Protein AF-A0A840I3A4-F1 (afdb_monomer_lite)

pLDDT: mean 78.52, std 11.56, range [50.28, 96.94]

Sequence (74 aa):
MSRPEREAEATAIGLQTLVDGVRPITLADRLAVRAAEPMRPRRDPYARQKACDLGLFDEVGRAQIGLVDLLANS

Structure (mmCIF, N/CA/C/O backbone):
data_AF-A0A840I3A4-F1
#
_entry.id   AF-A0A840I3A4-F1
#
loop_
_atom_site.group_PDB
_atom_site.id
_atom_site.type_symbol
_atom_site.label_atom_id
_atom_site.label_alt_id
_atom_site.label_comp_id
_atom_site.label_asym_id
_atom_site.label_entity_id
_atom_site.label_seq_id
_atom_site.pdbx_PDB_ins_code
_atom_site.Cartn_x
_atom_site.Cartn_y
_atom_site.Cartn_z
_atom_site.occupancy
_atom_site.B_iso_or_equiv
_atom_site.auth_seq_id
_atom_site.auth_comp_id
_atom_site.auth_asym_id
_atom_site.auth_atom_id
_atom_site.pdbx_PDB_model_num
ATOM 1 N N . MET A 1 1 ? -31.538 21.755 12.975 1.00 50.28 1 MET A N 1
ATOM 2 C CA . MET A 1 1 ? -31.819 20.309 13.105 1.00 50.28 1 MET A CA 1
ATOM 3 C C . MET A 1 1 ? -30.993 19.790 14.269 1.00 50.28 1 MET A C 1
ATOM 5 O O . MET A 1 1 ? -29.793 20.040 14.269 1.00 50.28 1 MET A O 1
ATOM 9 N N . SER A 1 2 ? -31.615 19.204 15.297 1.00 65.44 2 SER A N 1
ATOM 10 C CA . SER A 1 2 ? -30.879 18.648 16.441 1.00 65.44 2 SER A CA 1
ATOM 11 C C . SER A 1 2 ? -30.119 17.394 16.008 1.00 65.44 2 SER A C 1
ATOM 13 O O . SER A 1 2 ? -30.592 16.622 15.175 1.00 65.44 2 SER A O 1
ATOM 15 N N . ARG A 1 3 ? -28.905 17.219 16.532 1.00 63.22 3 ARG A N 1
ATOM 16 C CA . ARG A 1 3 ? -28.116 16.002 16.325 1.00 63.22 3 ARG A CA 1
ATOM 17 C C . ARG A 1 3 ? -28.828 14.848 17.047 1.00 63.22 3 ARG A C 1
ATOM 19 O O . ARG A 1 3 ? -29.166 15.044 18.213 1.00 63.22 3 ARG A O 1
ATOM 26 N N . PRO A 1 4 ? -29.069 13.697 16.394 1.00 68.75 4 PRO A N 1
ATOM 27 C CA . PRO A 1 4 ? -29.675 12.552 17.063 1.00 68.75 4 PRO A CA 1
ATOM 28 C C . PRO A 1 4 ? -28.799 12.101 18.236 1.00 68.75 4 PRO A C 1
ATOM 30 O O . PRO A 1 4 ? -27.565 12.189 18.178 1.00 68.75 4 PRO A O 1
ATOM 33 N N . GLU A 1 5 ? -29.456 11.678 19.312 1.00 75.88 5 GLU A N 1
ATOM 34 C CA . GLU A 1 5 ? -28.812 11.152 20.513 1.00 75.88 5 GLU A CA 1
ATOM 35 C C . GLU A 1 5 ? -28.139 9.816 20.165 1.00 75.88 5 GLU A C 1
ATOM 37 O O . GLU A 1 5 ? -28.749 8.966 19.522 1.00 75.88 5 GLU A O 1
ATOM 42 N N . ARG A 1 6 ? -26.850 9.669 20.497 1.00 78.88 6 ARG A N 1
ATOM 43 C CA . ARG A 1 6 ? -26.047 8.487 20.141 1.00 78.88 6 ARG A CA 1
ATOM 44 C C . ARG A 1 6 ? -26.028 7.509 21.300 1.00 78.88 6 ARG A C 1
ATOM 46 O O . ARG A 1 6 ? -25.834 7.936 22.438 1.00 78.88 6 ARG A O 1
ATOM 53 N N . GLU A 1 7 ? -26.137 6.220 21.001 1.00 83.00 7 GLU A N 1
ATOM 54 C CA . GLU A 1 7 ? -25.929 5.172 21.999 1.00 83.00 7 GLU A CA 1
ATOM 55 C C . GLU A 1 7 ? -24.530 5.304 22.615 1.00 83.00 7 GLU A C 1
ATOM 57 O O . GLU A 1 7 ? -23.548 5.579 21.916 1.00 83.00 7 GLU A O 1
ATOM 62 N N . ALA A 1 8 ? -24.446 5.163 23.936 1.00 86.50 8 ALA A N 1
ATOM 63 C CA . ALA A 1 8 ? -23.216 5.346 24.691 1.00 86.50 8 ALA A CA 1
ATOM 64 C C . ALA A 1 8 ? -22.941 4.137 25.586 1.00 86.50 8 ALA A C 1
ATOM 66 O O . ALA A 1 8 ? -23.845 3.621 26.239 1.00 86.50 8 ALA A O 1
ATOM 67 N N . GLU A 1 9 ? -21.679 3.720 25.646 1.00 85.25 9 GLU A N 1
ATOM 68 C CA . GLU A 1 9 ? -21.209 2.601 26.459 1.00 85.25 9 GLU A CA 1
ATOM 69 C C . GLU A 1 9 ? -20.033 3.048 27.337 1.00 85.25 9 GLU A C 1
ATOM 71 O O . GLU A 1 9 ? -19.128 3.766 26.898 1.00 85.25 9 GLU A O 1
ATOM 76 N N . ALA A 1 10 ? -20.039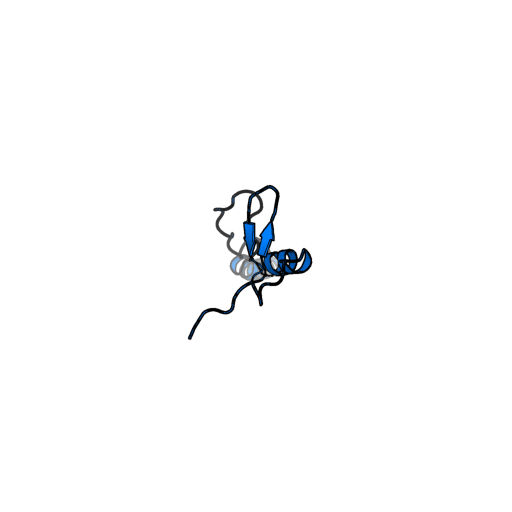 2.634 28.604 1.00 90.69 10 ALA A N 1
ATOM 77 C CA . ALA A 1 10 ? -18.931 2.880 29.517 1.00 90.69 10 ALA A CA 1
ATOM 78 C C . ALA A 1 10 ? -17.823 1.841 29.291 1.00 90.69 10 ALA A C 1
ATOM 80 O O . ALA A 1 10 ? -18.042 0.642 29.421 1.00 90.69 10 ALA A O 1
ATOM 81 N N . THR A 1 11 ? -16.611 2.310 29.001 1.00 87.88 11 THR A N 1
ATOM 82 C CA . THR A 1 11 ? -15.421 1.468 28.813 1.00 87.88 11 THR A CA 1
ATOM 83 C C . THR A 1 11 ? -14.372 1.770 29.886 1.00 87.88 11 THR A C 1
ATOM 85 O O . THR A 1 11 ? -14.450 2.792 30.567 1.00 87.88 11 THR A O 1
ATOM 88 N N . ALA A 1 12 ? -13.328 0.941 29.998 1.00 91.75 12 ALA A N 1
ATOM 89 C CA . ALA A 1 12 ? -12.199 1.186 30.911 1.00 91.75 12 ALA A CA 1
ATOM 90 C C . ALA A 1 12 ? -11.463 2.523 30.660 1.00 91.75 12 ALA A C 1
ATOM 92 O O . ALA A 1 12 ? -10.733 2.999 31.524 1.00 91.75 12 ALA A O 1
ATOM 93 N N . ILE A 1 13 ? -11.663 3.129 29.487 1.00 90.88 13 ILE A N 1
ATOM 94 C CA . ILE A 1 13 ? -11.071 4.405 29.061 1.00 90.88 13 ILE A CA 1
ATOM 95 C C . ILE A 1 13 ? -12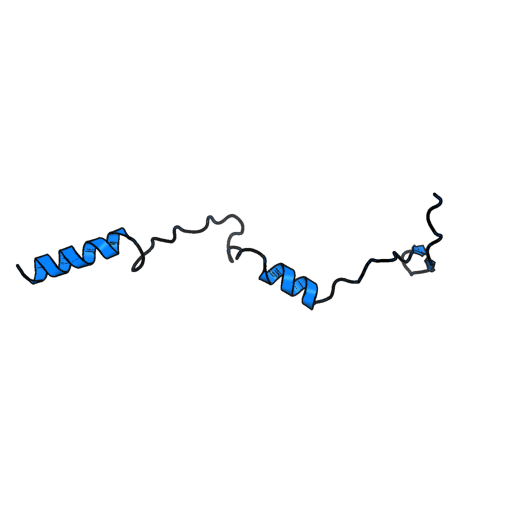.057 5.585 29.176 1.00 90.88 13 ILE A C 1
ATOM 97 O O . ILE A 1 13 ? -11.690 6.715 28.861 1.00 90.88 13 ILE A O 1
ATOM 101 N N . GLY A 1 14 ? -13.294 5.344 29.628 1.00 92.88 14 GLY A N 1
ATOM 102 C CA . GLY A 1 14 ? -14.351 6.350 29.776 1.00 92.88 14 GLY A CA 1
ATOM 103 C C . GLY A 1 14 ? -15.604 6.065 28.944 1.00 92.88 14 GLY A C 1
ATOM 104 O O . GLY A 1 14 ? -15.742 5.001 28.333 1.00 92.88 14 GLY A O 1
ATOM 105 N N . LEU A 1 15 ? -16.537 7.022 28.941 1.00 90.69 15 LEU A N 1
ATOM 106 C CA . LEU A 1 15 ? -17.781 6.944 28.173 1.00 90.69 15 LEU A CA 1
ATOM 107 C C . LEU A 1 15 ? -17.483 7.103 26.676 1.00 90.69 15 LEU A C 1
ATOM 109 O O . LEU A 1 15 ? -16.925 8.117 26.256 1.00 90.69 15 LEU A O 1
ATOM 113 N N . GLN A 1 16 ? -17.866 6.115 25.876 1.00 87.69 16 GLN A N 1
ATOM 114 C CA . GLN A 1 16 ? -17.728 6.139 24.422 1.00 87.69 16 GLN A CA 1
ATOM 115 C C . GLN A 1 16 ? -19.109 6.182 23.767 1.00 87.69 16 GLN A C 1
ATOM 117 O O . GLN A 1 16 ? -20.070 5.670 24.326 1.00 87.69 16 GLN A O 1
ATOM 122 N N . THR A 1 17 ? -19.219 6.811 22.593 1.00 87.75 17 THR A N 1
ATOM 123 C CA . THR A 1 17 ? -20.472 6.871 21.818 1.00 87.75 17 THR A CA 1
ATOM 124 C C . THR A 1 17 ? -20.329 6.089 20.523 1.00 87.75 17 THR A C 1
ATOM 126 O O . THR A 1 17 ? -19.324 6.226 19.822 1.00 87.75 17 THR A O 1
ATOM 129 N N . LEU A 1 18 ? -21.345 5.296 20.189 1.00 78.81 18 LEU A N 1
ATOM 130 C CA . LEU A 1 18 ? -21.468 4.640 18.894 1.00 78.81 18 LEU A CA 1
ATOM 131 C C . LEU A 1 18 ? -21.663 5.700 17.804 1.00 78.81 18 LEU A C 1
ATOM 133 O O . L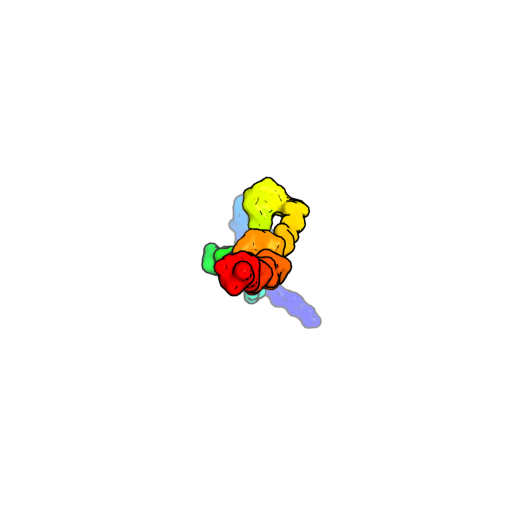EU A 1 18 ? -22.431 6.654 17.947 1.00 78.81 18 LEU A O 1
ATOM 137 N N . VAL A 1 19 ? -20.900 5.569 16.720 1.00 81.06 19 VAL A N 1
ATOM 138 C CA . VAL A 1 19 ? -20.988 6.460 15.562 1.00 81.06 19 VAL A CA 1
ATOM 139 C C . VAL A 1 19 ? -21.669 5.707 14.432 1.00 81.06 19 VAL A C 1
ATOM 141 O O . VAL A 1 19 ? -21.057 4.854 13.790 1.00 81.06 19 VAL A O 1
ATOM 144 N N . ASP A 1 20 ? -22.927 6.054 14.176 1.00 78.62 20 ASP A N 1
ATOM 145 C CA . ASP A 1 20 ? -23.690 5.470 13.076 1.00 78.62 20 ASP A CA 1
ATOM 146 C C . ASP A 1 20 ? -23.008 5.720 11.727 1.00 78.62 20 ASP A C 1
ATOM 148 O O . ASP A 1 20 ? -22.424 6.779 11.477 1.00 78.62 20 ASP A O 1
ATOM 152 N N . GLY A 1 21 ? -23.084 4.726 10.842 1.00 80.56 21 GLY A N 1
ATOM 153 C CA . GLY A 1 21 ? -22.492 4.788 9.504 1.00 80.56 21 GLY A CA 1
ATOM 154 C C . GLY A 1 21 ? -20.977 4.565 9.458 1.00 80.56 21 GLY A C 1
ATOM 155 O O . GLY A 1 21 ? -20.405 4.548 8.369 1.00 80.56 21 GLY A O 1
ATOM 156 N N . VAL A 1 22 ? -20.316 4.348 10.601 1.00 77.88 22 VAL A N 1
ATOM 157 C CA . VAL A 1 22 ? -18.892 3.994 10.647 1.00 77.88 22 VAL A CA 1
ATOM 158 C C . VAL A 1 22 ? -18.744 2.489 10.825 1.00 77.88 22 VAL A C 1
ATOM 160 O O . VAL A 1 22 ? -19.090 1.917 11.854 1.00 77.88 22 VAL A O 1
ATOM 163 N N . ARG A 1 23 ? -18.194 1.834 9.803 1.00 82.06 23 ARG A N 1
ATOM 164 C CA . ARG A 1 23 ? -17.836 0.413 9.839 1.00 82.06 23 ARG A CA 1
ATOM 165 C C . ARG A 1 23 ? -16.382 0.251 10.318 1.00 82.06 23 ARG A C 1
ATOM 167 O O . ARG A 1 23 ? -15.518 0.998 9.855 1.00 82.06 23 ARG A O 1
ATOM 174 N N . PRO A 1 24 ? -16.070 -0.752 11.161 1.00 83.75 24 PRO A N 1
ATOM 175 C CA . PRO A 1 24 ? -14.690 -1.101 11.484 1.00 83.75 24 PRO A CA 1
ATOM 176 C C . PRO A 1 24 ? -13.874 -1.463 10.236 1.00 83.75 24 PRO A C 1
ATOM 178 O O . PRO A 1 24 ? -14.351 -2.169 9.345 1.00 83.75 24 PRO A O 1
ATOM 181 N N . ILE A 1 25 ? -12.615 -1.023 10.190 1.00 91.00 25 ILE A N 1
ATOM 182 C CA . ILE A 1 25 ? -11.695 -1.369 9.100 1.00 91.00 25 ILE A CA 1
ATOM 183 C C . ILE A 1 25 ? -11.251 -2.825 9.272 1.00 91.00 25 ILE A C 1
ATOM 185 O O . ILE A 1 25 ? -10.559 -3.179 10.235 1.00 91.00 25 ILE A O 1
ATOM 189 N N . THR A 1 26 ? -11.612 -3.668 8.310 1.00 94.56 26 THR A N 1
ATOM 190 C CA . THR A 1 26 ? -11.239 -5.085 8.308 1.00 94.56 26 THR A CA 1
ATOM 191 C C . THR A 1 26 ? -9.791 -5.284 7.850 1.00 94.56 26 THR A C 1
ATOM 193 O O . THR A 1 26 ? -9.136 -4.379 7.328 1.00 94.56 26 THR A O 1
ATOM 196 N N . LEU A 1 27 ? -9.257 -6.496 8.032 1.00 96.88 27 LEU A N 1
ATOM 197 C CA . LEU A 1 27 ? -7.954 -6.845 7.460 1.00 96.88 27 LEU A CA 1
ATOM 198 C C . LEU A 1 27 ? -7.973 -6.751 5.927 1.00 96.88 27 LEU A C 1
ATOM 200 O O . LEU A 1 27 ? -7.018 -6.240 5.350 1.00 96.88 27 LEU A O 1
ATOM 204 N N . ALA A 1 28 ? -9.062 -7.190 5.289 1.00 96.81 28 ALA A N 1
ATOM 205 C CA . ALA A 1 28 ? -9.235 -7.104 3.843 1.00 96.81 28 ALA A CA 1
ATOM 206 C C . ALA A 1 28 ? -9.180 -5.649 3.355 1.00 96.81 28 ALA A C 1
ATOM 208 O O . ALA A 1 28 ? -8.460 -5.364 2.404 1.00 96.81 28 ALA A O 1
ATOM 209 N N . ASP A 1 29 ? -9.836 -4.722 4.064 1.00 96.94 29 ASP A N 1
ATOM 210 C CA . ASP A 1 29 ? -9.790 -3.287 3.745 1.00 96.94 29 ASP A CA 1
ATOM 211 C C . ASP A 1 29 ? -8.353 -2.748 3.790 1.00 96.94 29 ASP A C 1
ATOM 213 O O . ASP A 1 29 ? -7.897 -2.075 2.866 1.00 96.94 29 ASP A O 1
ATOM 217 N N . ARG A 1 30 ? -7.594 -3.101 4.838 1.00 96.12 30 ARG A N 1
ATOM 218 C CA . ARG A 1 30 ? -6.183 -2.695 4.968 1.00 96.12 30 ARG A CA 1
ATOM 219 C C . ARG A 1 30 ? -5.309 -3.255 3.846 1.00 96.12 30 ARG A C 1
ATOM 221 O O . ARG A 1 30 ? -4.410 -2.564 3.368 1.00 96.12 30 ARG A O 1
ATOM 228 N N . LEU A 1 31 ? -5.541 -4.505 3.452 1.00 96.56 31 LEU A N 1
ATOM 229 C CA . LEU A 1 31 ? -4.787 -5.155 2.381 1.00 96.56 31 LEU A CA 1
ATOM 230 C C . LEU A 1 31 ? -5.125 -4.564 1.010 1.00 96.56 31 LEU A C 1
ATOM 232 O O . LEU A 1 31 ? -4.210 -4.329 0.227 1.00 96.56 31 LEU A O 1
ATOM 236 N N . ALA A 1 32 ? -6.399 -4.270 0.747 1.00 96.88 32 ALA A N 1
ATOM 237 C CA . ALA A 1 32 ? -6.840 -3.647 -0.497 1.00 96.88 32 ALA A CA 1
ATOM 238 C C . ALA A 1 32 ? -6.180 -2.277 -0.707 1.00 96.88 32 ALA A C 1
ATOM 240 O O . ALA A 1 32 ? -5.657 -2.010 -1.786 1.00 96.88 32 ALA A O 1
ATOM 241 N N . VAL A 1 33 ? -6.116 -1.449 0.344 1.00 94.88 33 VAL A N 1
ATOM 242 C CA . VAL A 1 33 ? -5.413 -0.157 0.293 1.00 94.88 33 VAL A CA 1
ATOM 2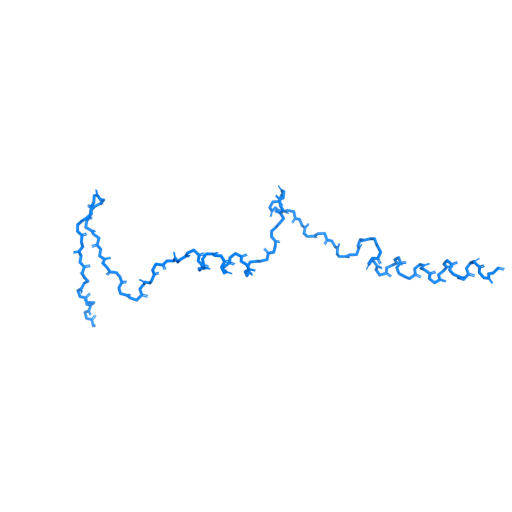43 C C . VAL A 1 33 ? -3.933 -0.357 -0.036 1.00 94.88 33 VAL A C 1
ATOM 245 O O . VAL A 1 33 ? -3.431 0.257 -0.971 1.00 94.88 33 VAL A O 1
ATOM 248 N N . ARG A 1 34 ? -3.241 -1.271 0.657 1.00 90.69 34 ARG A N 1
ATOM 249 C CA . ARG A 1 34 ? -1.818 -1.547 0.390 1.00 90.69 34 ARG A CA 1
ATOM 250 C C . ARG A 1 34 ? -1.546 -2.087 -1.011 1.00 90.69 34 ARG A C 1
ATOM 252 O O . ARG A 1 34 ? -0.484 -1.812 -1.552 1.00 90.69 34 ARG A O 1
ATOM 259 N N . ALA A 1 35 ? -2.461 -2.872 -1.571 1.00 91.62 35 ALA A N 1
ATOM 260 C CA . ALA A 1 35 ? -2.321 -3.413 -2.920 1.00 91.62 35 ALA A CA 1
ATOM 261 C C . ALA A 1 35 ? -2.513 -2.341 -4.005 1.00 91.62 35 ALA A C 1
ATOM 263 O O . ALA A 1 35 ? -1.925 -2.452 -5.076 1.00 91.62 35 ALA A O 1
ATOM 264 N N . ALA A 1 36 ? -3.320 -1.314 -3.725 1.00 93.81 36 ALA A N 1
ATOM 265 C CA . ALA A 1 36 ? -3.531 -0.179 -4.619 1.00 93.81 36 ALA A CA 1
ATOM 266 C C . ALA A 1 36 ? -2.434 0.896 -4.506 1.00 93.81 36 ALA A C 1
ATOM 268 O O . ALA A 1 36 ? -2.313 1.744 -5.392 1.00 93.81 36 ALA A O 1
ATOM 269 N N . GLU A 1 37 ? -1.641 0.892 -3.430 1.00 87.44 37 GLU A N 1
ATOM 270 C CA . GLU A 1 37 ? -0.515 1.813 -3.284 1.00 87.44 37 GLU A CA 1
ATOM 271 C C . GLU A 1 37 ? 0.584 1.536 -4.329 1.00 87.44 37 GLU A C 1
ATOM 273 O O . GLU A 1 37 ? 0.904 0.375 -4.607 1.00 87.44 37 GLU A O 1
ATOM 278 N N . PRO A 1 38 ? 1.235 2.584 -4.874 1.00 83.00 38 PRO A N 1
ATOM 279 C CA . PRO A 1 38 ? 2.432 2.411 -5.688 1.00 83.00 38 PRO A CA 1
ATOM 280 C C . PRO A 1 38 ? 3.498 1.607 -4.937 1.00 83.00 38 PRO A C 1
ATOM 282 O O . PRO A 1 38 ? 3.677 1.769 -3.725 1.00 83.00 38 PRO A O 1
ATOM 285 N N . MET A 1 39 ? 4.258 0.777 -5.658 1.00 80.69 39 MET A N 1
ATOM 286 C CA . MET A 1 39 ? 5.362 0.041 -5.043 1.00 80.69 39 MET A CA 1
ATOM 287 C C . MET A 1 39 ? 6.373 1.010 -4.428 1.00 80.69 39 MET A C 1
ATOM 289 O O . MET A 1 39 ? 7.010 1.797 -5.127 1.00 80.69 39 MET A O 1
ATOM 293 N N . ARG A 1 40 ? 6.544 0.924 -3.107 1.00 77.31 40 ARG A N 1
ATOM 294 C CA . ARG A 1 40 ? 7.554 1.698 -2.383 1.00 77.31 40 ARG A CA 1
ATOM 295 C C . ARG A 1 40 ? 8.925 1.023 -2.494 1.00 77.31 40 ARG A C 1
ATOM 297 O O . ARG A 1 40 ? 8.998 -0.212 -2.500 1.00 77.31 40 ARG A O 1
ATOM 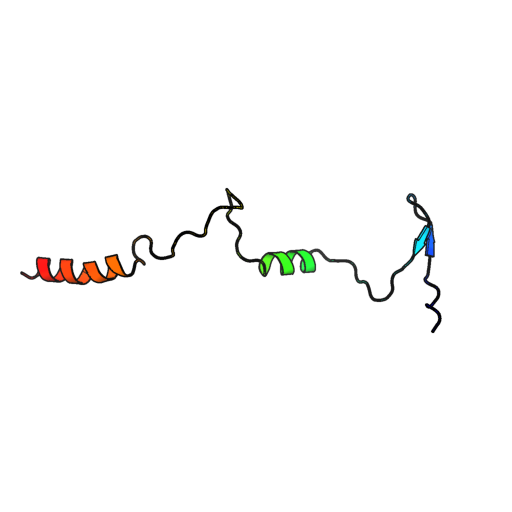304 N N . PRO A 1 41 ? 10.027 1.789 -2.530 1.00 78.81 41 PRO A N 1
ATOM 305 C CA . PRO A 1 41 ? 11.355 1.198 -2.502 1.00 78.81 41 PRO A CA 1
ATOM 306 C C . PRO A 1 41 ? 11.573 0.417 -1.196 1.00 78.81 41 PRO A C 1
ATOM 308 O O . PRO A 1 41 ? 11.224 0.876 -0.111 1.00 78.81 41 PRO A O 1
ATOM 311 N N . ARG A 1 42 ? 12.173 -0.775 -1.288 1.00 80.75 42 ARG A N 1
ATOM 312 C CA . ARG A 1 42 ? 12.313 -1.696 -0.141 1.00 80.75 42 ARG A CA 1
ATOM 313 C C . ARG A 1 42 ? 13.360 -1.278 0.898 1.00 80.75 42 ARG A C 1
ATOM 315 O O . ARG A 1 42 ? 13.318 -1.786 2.011 1.00 80.75 42 ARG A O 1
ATOM 322 N N . ARG A 1 43 ? 14.332 -0.440 0.522 1.00 78.44 43 ARG A N 1
ATOM 323 C CA . ARG A 1 43 ? 15.533 -0.171 1.338 1.00 78.44 43 ARG A CA 1
ATOM 324 C C . ARG A 1 43 ? 15.675 1.290 1.754 1.00 78.44 43 ARG A C 1
ATOM 326 O O . ARG A 1 43 ? 16.003 1.548 2.903 1.00 78.44 43 ARG A O 1
ATOM 333 N N . ASP A 1 44 ? 15.410 2.217 0.840 1.00 82.88 44 ASP A N 1
ATOM 334 C CA . ASP A 1 44 ? 15.428 3.656 1.102 1.00 82.88 44 ASP A CA 1
ATOM 335 C C . ASP A 1 44 ? 14.092 4.262 0.641 1.00 82.88 44 ASP A C 1
ATOM 337 O O . ASP A 1 44 ? 13.833 4.282 -0.562 1.00 82.88 44 ASP A O 1
ATOM 341 N N . PRO A 1 45 ? 13.230 4.743 1.557 1.00 81.12 45 PRO A N 1
ATOM 342 C CA . PRO A 1 45 ? 11.913 5.278 1.214 1.00 81.12 45 PRO A CA 1
ATOM 343 C C . PRO A 1 45 ? 11.968 6.546 0.348 1.00 81.12 45 PRO A C 1
ATOM 345 O O . PRO A 1 45 ? 10.952 6.904 -0.244 1.00 81.12 45 PRO A O 1
ATOM 348 N N . TYR A 1 46 ? 13.129 7.197 0.248 1.00 82.44 46 TYR A N 1
ATOM 349 C CA . TYR A 1 46 ? 13.360 8.370 -0.595 1.00 82.44 46 TYR A CA 1
ATOM 350 C C . TYR A 1 46 ? 14.111 8.036 -1.887 1.00 82.44 46 TYR A C 1
ATOM 352 O O . TYR A 1 46 ? 14.418 8.937 -2.674 1.00 82.44 46 TYR A O 1
ATOM 360 N N . ALA A 1 47 ? 14.398 6.753 -2.132 1.00 81.56 47 ALA A N 1
ATOM 361 C CA . ALA A 1 47 ? 15.057 6.333 -3.353 1.00 81.56 47 ALA A CA 1
ATOM 362 C C . ALA A 1 47 ? 14.207 6.718 -4.562 1.00 81.56 47 ALA A C 1
ATOM 364 O O . ALA A 1 47 ? 13.035 6.350 -4.681 1.00 81.56 47 ALA A O 1
ATOM 365 N N . ARG A 1 48 ? 14.832 7.434 -5.495 1.00 77.12 48 ARG A N 1
ATOM 366 C CA . ARG A 1 48 ? 14.219 7.711 -6.790 1.00 77.12 48 ARG A CA 1
ATOM 367 C C . ARG A 1 48 ? 14.035 6.395 -7.542 1.00 77.12 48 ARG A C 1
ATOM 369 O O . ARG A 1 48 ? 14.944 5.562 -7.570 1.00 77.12 48 ARG A O 1
ATOM 376 N N . GLN A 1 49 ? 12.873 6.232 -8.172 1.00 74.75 49 GLN A N 1
ATOM 377 C CA . GLN A 1 49 ? 12.646 5.157 -9.132 1.00 74.75 49 GLN A CA 1
ATOM 378 C C . GLN A 1 49 ? 13.743 5.231 -10.199 1.00 74.75 49 GLN A C 1
ATOM 380 O O . GLN A 1 49 ? 13.969 6.291 -10.787 1.00 74.75 49 GLN A O 1
ATOM 385 N N . LYS A 1 50 ? 14.466 4.127 -10.410 1.00 71.44 50 LYS A N 1
ATOM 386 C CA . LYS A 1 50 ? 15.482 4.068 -11.467 1.00 71.44 50 LYS A CA 1
ATOM 387 C C . LYS A 1 50 ? 14.793 4.194 -12.826 1.00 71.44 50 LYS A C 1
ATOM 389 O O . LYS A 1 50 ? 13.671 3.716 -12.983 1.00 71.44 50 LYS A O 1
ATOM 394 N N . ALA A 1 51 ? 15.468 4.822 -13.787 1.00 69.62 51 ALA A N 1
ATOM 395 C CA . ALA A 1 51 ? 14.996 4.850 -15.166 1.00 69.62 51 ALA A CA 1
ATOM 396 C C . ALA A 1 51 ? 14.763 3.415 -15.670 1.00 69.62 51 ALA A C 1
ATOM 398 O O . ALA A 1 51 ? 15.518 2.504 -15.319 1.00 69.62 51 ALA A O 1
ATOM 399 N N . CYS A 1 52 ? 13.710 3.222 -16.465 1.00 61.47 52 CYS A N 1
ATOM 400 C CA . CYS A 1 52 ? 13.353 1.919 -17.032 1.00 61.47 52 CYS A CA 1
ATOM 401 C C . CYS A 1 52 ? 14.306 1.467 -18.156 1.00 61.47 52 CYS A C 1
ATOM 403 O O . CYS A 1 52 ? 14.202 0.332 -18.611 1.00 61.47 52 CYS A O 1
ATOM 405 N N . ASP A 1 53 ? 15.258 2.317 -18.543 1.00 63.97 53 ASP A N 1
ATOM 406 C CA . ASP A 1 53 ? 16.230 2.077 -19.610 1.00 63.97 53 ASP A CA 1
ATOM 407 C C . ASP A 1 53 ? 17.562 1.586 -19.036 1.00 63.97 53 ASP A C 1
ATOM 409 O O . ASP A 1 53 ? 18.579 2.278 -19.067 1.00 63.97 53 ASP A O 1
ATOM 413 N N . LEU A 1 54 ? 17.552 0.399 -18.433 1.00 63.81 54 LEU A N 1
ATOM 414 C CA . LEU A 1 54 ? 18.763 -0.243 -17.922 1.00 63.81 54 LEU A CA 1
ATOM 415 C C . LEU A 1 54 ? 18.894 -1.652 -18.514 1.00 63.81 54 LEU A C 1
ATOM 417 O O . LEU A 1 54 ? 18.077 -2.529 -18.230 1.00 63.81 54 LEU A O 1
ATOM 421 N N . GLY A 1 55 ? 19.955 -1.890 -19.290 1.00 63.91 55 GLY A N 1
ATOM 422 C CA . GLY A 1 55 ? 20.290 -3.208 -19.845 1.00 63.91 55 GLY A CA 1
ATOM 423 C C . GLY A 1 55 ? 19.508 -3.544 -21.118 1.00 63.91 55 GLY A C 1
ATOM 424 O O . GLY A 1 55 ? 19.232 -2.662 -21.910 1.00 63.91 55 GLY A O 1
ATOM 425 N N . LEU A 1 56 ? 19.115 -4.811 -21.311 1.00 56.50 56 LEU A N 1
ATOM 426 C CA . LEU A 1 56 ? 18.474 -5.333 -22.542 1.00 56.50 56 LEU A CA 1
ATOM 427 C C . LEU A 1 56 ? 17.199 -4.593 -23.013 1.00 56.50 56 LEU A C 1
ATOM 429 O O . LEU A 1 56 ? 16.685 -4.871 -24.096 1.00 56.50 56 LEU A O 1
ATOM 433 N N . PHE A 1 57 ? 16.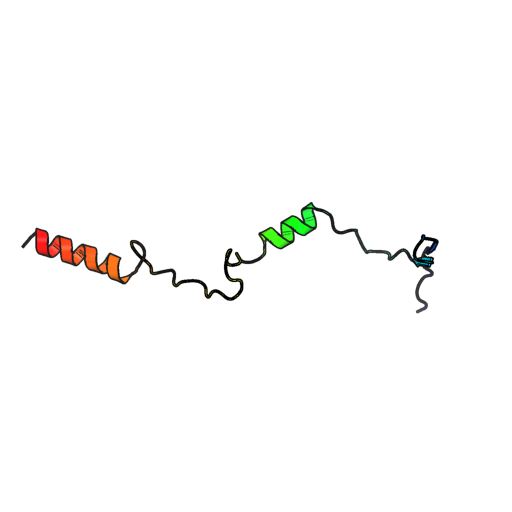651 -3.719 -22.170 1.00 56.25 57 PHE A N 1
ATOM 434 C CA . PHE A 1 57 ? 15.435 -2.954 -22.424 1.00 56.25 57 PHE A CA 1
ATOM 435 C C . PHE A 1 57 ? 15.694 -1.481 -22.709 1.00 56.25 57 PHE A C 1
ATOM 437 O O . PHE A 1 57 ? 14.734 -0.790 -23.054 1.00 56.25 57 PHE A O 1
ATOM 444 N N . ASP A 1 58 ? 16.944 -1.022 -22.617 1.00 70.00 58 ASP A N 1
ATOM 445 C CA . ASP A 1 58 ? 17.285 0.321 -23.050 1.00 70.00 58 ASP A CA 1
ATOM 446 C C . ASP A 1 58 ? 17.020 0.468 -24.563 1.00 70.00 58 ASP A C 1
ATOM 448 O O . ASP A 1 58 ? 17.152 -0.452 -25.380 1.00 70.00 58 ASP A O 1
ATOM 452 N N . GLU A 1 59 ? 16.503 1.630 -24.940 1.00 65.62 59 GLU A N 1
ATOM 453 C CA . GLU A 1 59 ? 16.220 1.943 -26.340 1.00 65.62 59 GLU A CA 1
ATOM 454 C C . GLU A 1 59 ? 17.525 2.004 -27.156 1.00 65.62 59 GLU A C 1
ATOM 456 O O . GLU A 1 59 ? 17.589 1.561 -28.304 1.00 65.62 59 GLU A O 1
ATOM 461 N N . VAL A 1 60 ? 18.601 2.477 -26.518 1.00 65.06 60 VAL A N 1
ATOM 462 C CA . VAL A 1 60 ? 19.926 2.673 -27.121 1.00 65.06 60 VAL A CA 1
ATOM 463 C C . VAL A 1 60 ? 20.644 1.350 -27.406 1.00 65.06 60 VAL A C 1
ATOM 465 O O . VAL A 1 60 ? 21.183 1.174 -28.495 1.00 65.06 60 VAL A O 1
ATOM 468 N N . GLY A 1 61 ? 20.655 0.397 -26.480 1.00 64.69 61 GLY A N 1
ATOM 469 C CA . GLY A 1 61 ? 21.261 -0.922 -26.661 1.00 64.69 61 GLY A CA 1
ATOM 470 C C . GLY A 1 61 ? 20.461 -1.800 -27.615 1.00 64.69 61 GLY A C 1
ATOM 471 O O . GLY A 1 61 ? 21.062 -2.560 -28.373 1.00 64.69 61 GLY A O 1
ATOM 472 N N . ARG A 1 62 ? 19.135 -1.623 -27.719 1.00 66.81 62 ARG A N 1
ATOM 473 C CA . ARG A 1 62 ? 18.371 -2.211 -28.835 1.00 66.81 62 ARG A CA 1
ATOM 474 C C . ARG A 1 62 ? 18.824 -1.682 -30.195 1.00 66.81 62 ARG A C 1
ATOM 476 O O . ARG A 1 62 ? 18.977 -2.473 -31.123 1.00 66.81 62 ARG A O 1
ATOM 483 N N . ALA A 1 63 ? 19.094 -0.382 -30.315 1.00 66.88 63 ALA A N 1
ATOM 484 C CA . ALA A 1 63 ? 19.617 0.198 -31.554 1.00 66.88 63 ALA A CA 1
ATOM 485 C C . ALA A 1 63 ? 21.041 -0.292 -31.902 1.00 66.88 63 ALA A C 1
ATOM 487 O O . ALA A 1 63 ? 21.412 -0.315 -33.074 1.00 66.88 63 ALA A O 1
ATOM 488 N N . GLN A 1 64 ? 21.829 -0.730 -30.913 1.00 64.44 64 GLN A N 1
ATOM 489 C CA . GLN A 1 64 ? 23.180 -1.269 -31.123 1.00 64.44 64 GLN A CA 1
ATOM 490 C C . GLN A 1 64 ? 23.201 -2.697 -31.691 1.00 64.44 64 GLN A C 1
ATOM 492 O O . GLN A 1 64 ? 24.190 -3.067 -32.320 1.00 64.44 64 GLN A O 1
ATOM 497 N N . ILE A 1 65 ? 22.130 -3.488 -31.536 1.00 68.94 65 ILE A N 1
ATOM 498 C CA . ILE A 1 65 ? 22.064 -4.866 -32.066 1.00 68.94 65 ILE A CA 1
ATOM 499 C C . ILE A 1 65 ? 22.243 -4.872 -33.591 1.00 68.94 65 ILE A C 1
ATOM 501 O O . ILE A 1 65 ? 23.079 -5.606 -34.110 1.00 68.94 65 ILE A O 1
ATOM 505 N N . GLY A 1 66 ? 21.548 -3.980 -34.304 1.00 70.19 66 GLY A N 1
ATOM 506 C CA . GLY A 1 66 ? 21.671 -3.889 -35.762 1.00 70.19 66 GLY A CA 1
ATOM 507 C C . GLY A 1 66 ? 23.068 -3.477 -36.242 1.00 70.19 66 GLY A C 1
ATOM 508 O O . GLY A 1 66 ? 23.485 -3.871 -37.328 1.00 70.19 66 GLY A O 1
ATOM 509 N N . LEU A 1 67 ? 23.819 -2.718 -35.433 1.00 71.62 67 LEU A N 1
ATOM 510 C CA . LEU A 1 67 ? 25.205 -2.356 -35.743 1.00 71.62 67 LEU A CA 1
ATOM 511 C C . LEU A 1 67 ? 26.142 -3.566 -35.627 1.00 71.62 67 LEU A C 1
ATOM 513 O O . LEU A 1 67 ? 27.033 -3.727 -36.457 1.00 71.62 67 LEU A O 1
ATOM 517 N N . VAL A 1 68 ? 25.941 -4.418 -34.619 1.00 70.19 68 VAL A N 1
ATOM 518 C CA . VAL A 1 68 ? 26.725 -5.651 -34.450 1.00 70.19 68 VAL A CA 1
ATOM 519 C C . VAL A 1 68 ? 26.462 -6.621 -35.603 1.00 70.19 68 VAL A C 1
ATOM 521 O O . VAL A 1 68 ? 27.417 -7.151 -36.167 1.00 70.19 68 VAL A O 1
ATOM 524 N N . ASP A 1 69 ? 25.201 -6.792 -36.011 1.00 76.69 69 ASP A N 1
ATOM 525 C CA . ASP A 1 69 ? 24.838 -7.646 -37.151 1.00 76.69 69 ASP A CA 1
ATOM 526 C C . ASP A 1 69 ? 25.443 -7.141 -38.473 1.00 76.69 69 ASP A C 1
ATOM 528 O O . ASP A 1 69 ? 25.914 -7.932 -39.292 1.00 76.69 69 ASP A O 1
ATOM 532 N N . LEU A 1 70 ? 25.478 -5.818 -38.679 1.00 77.06 70 LEU A N 1
ATOM 533 C CA . LEU A 1 70 ? 26.106 -5.204 -39.852 1.00 77.06 70 LEU A CA 1
ATOM 534 C C . LEU A 1 70 ? 27.617 -5.475 -39.903 1.00 77.06 70 LEU A C 1
ATOM 536 O O . LEU A 1 70 ? 28.135 -5.794 -40.968 1.00 77.06 70 LEU A O 1
ATOM 540 N N . LEU A 1 71 ? 28.306 -5.367 -38.763 1.00 76.31 71 LEU A N 1
ATOM 541 C CA . LEU A 1 71 ? 29.744 -5.636 -38.650 1.00 76.31 71 LEU A CA 1
ATOM 542 C C . LEU A 1 71 ? 30.084 -7.129 -38.777 1.00 76.31 71 LEU A C 1
ATOM 544 O O . LEU A 1 71 ? 31.184 -7.470 -39.195 1.00 76.31 71 LEU A O 1
ATOM 548 N N . ALA A 1 72 ? 29.167 -8.025 -38.408 1.00 76.81 72 ALA A N 1
ATOM 549 C CA . ALA A 1 72 ? 29.353 -9.468 -38.569 1.00 76.81 72 ALA A CA 1
ATOM 550 C C . ALA A 1 72 ? 29.210 -9.932 -40.032 1.00 76.81 72 ALA A C 1
ATOM 552 O O . ALA A 1 72 ? 29.748 -10.976 -40.399 1.00 76.81 72 ALA A O 1
ATOM 553 N N . ASN A 1 73 ? 28.497 -9.155 -40.853 1.00 71.81 73 ASN A N 1
ATOM 554 C CA . ASN A 1 73 ? 28.213 -9.453 -42.258 1.00 71.81 73 ASN A CA 1
ATOM 555 C C . ASN A 1 73 ? 29.054 -8.621 -43.254 1.00 71.81 73 ASN A C 1
ATOM 557 O O . ASN A 1 73 ? 28.791 -8.683 -44.458 1.00 71.81 73 ASN A O 1
ATOM 561 N N . SER A 1 74 ? 30.026 -7.842 -42.768 1.00 57.06 74 SER A N 1
ATOM 562 C CA . SER A 1 74 ? 30.994 -7.057 -43.555 1.00 57.06 74 SER A CA 1
ATOM 563 C C . SER A 1 74 ? 32.366 -7.716 -43.581 1.00 57.06 74 SER A C 1
ATOM 565 O O . SER A 1 74 ? 32.990 -7.732 -44.663 1.00 57.06 74 SER A O 1
#

Organism: NCBI:txid1173995

Secondary structure (DSSP, 8-state):
-PPPPPPEEEETTEEEE--TT-PPPPHHHHHHHHHHSPPPPSS-TTPPPPPS-SSTT-HHHHHHHHHHHHHH--

Radius of gyration: 29.01 Å; chains: 1; bounding box: 63×30×74 Å

Foldseek 3Di:
DDDDDFDWDQDPVGIDTDDPPDDDQDPVNVVVVVVPDDDADPPDNPDDDDDPQDPPPHPVVVVCVVVVVVVVVD